Protein AF-A0A968D6J0-F1 (afdb_monomer_lite)

Sequence (93 aa):
MVSEQFLSQEFAKAHPANAARILDQLAVEEIAQFLKEIPPNLAAAVTKFMTPLTAANFLEMIDANQAAAIIAEVPMEVAADLLRRLDTTTFSA

pLDDT: mean 90.95, std 11.81, range [40.44, 98.12]

Foldseek 3Di:
DDDPLNVLLVCCVVPLLVNQVVLLPDDLVVLLVNLVPDDLLSSLSNLLNHDLVSSLSNLVVHDVVSSVSNLVNHDPVSSVSSVVVNVVVVPPD

Structure (mmCIF, N/CA/C/O backbone):
data_AF-A0A968D6J0-F1
#
_entry.id   AF-A0A968D6J0-F1
#
loop_
_atom_site.group_PDB
_atom_site.id
_atom_site.type_symbol
_atom_site.label_atom_id
_atom_site.label_alt_id
_atom_site.label_comp_id
_atom_site.label_asym_id
_atom_site.label_entity_id
_atom_site.label_seq_id
_atom_site.pdbx_PDB_ins_code
_atom_site.Cartn_x
_atom_site.Cartn_y
_atom_site.Cartn_z
_atom_site.occupancy
_atom_site.B_iso_or_equiv
_atom_site.auth_seq_id
_atom_site.auth_comp_id
_atom_site.auth_asym_id
_atom_site.auth_atom_id
_atom_site.pdbx_PDB_model_num
ATOM 1 N N . MET A 1 1 ? -1.055 8.710 -28.298 1.00 63.72 1 MET A N 1
ATOM 2 C CA . MET A 1 1 ? -0.636 9.537 -27.147 1.00 63.72 1 MET A CA 1
ATOM 3 C C . MET A 1 1 ? -0.584 8.624 -25.938 1.00 63.72 1 MET A C 1
ATOM 5 O O . MET A 1 1 ? -1.511 7.840 -25.782 1.00 63.72 1 MET A O 1
ATOM 9 N N . VAL A 1 2 ? 0.500 8.650 -25.165 1.00 77.12 2 VAL A N 1
ATOM 10 C CA . VAL A 1 2 ? 0.581 7.913 -23.894 1.00 77.12 2 VAL A CA 1
ATOM 11 C C . VAL A 1 2 ? -0.248 8.679 -22.863 1.00 77.12 2 VAL A C 1
ATOM 13 O O . VAL A 1 2 ? -0.149 9.904 -22.818 1.00 77.12 2 VAL A O 1
ATOM 16 N N . SER A 1 3 ? -1.101 7.993 -22.099 1.00 89.25 3 SER A N 1
ATOM 17 C CA . SER A 1 3 ? -1.896 8.635 -21.049 1.00 89.25 3 SER A CA 1
ATOM 18 C C . SER A 1 3 ? -1.036 8.903 -19.814 1.00 89.25 3 SER A C 1
ATOM 20 O O . SER A 1 3 ? -0.128 8.136 -19.496 1.00 89.25 3 SER A O 1
ATOM 22 N N . GLU A 1 4 ? -1.337 9.982 -19.094 1.00 87.06 4 GLU A N 1
ATOM 23 C CA . GLU A 1 4 ? -0.676 10.315 -17.826 1.00 87.06 4 GLU A CA 1
ATOM 24 C C . GLU A 1 4 ? -0.798 9.171 -16.810 1.00 87.06 4 GLU A C 1
ATOM 26 O O . GLU A 1 4 ? 0.179 8.792 -16.173 1.00 87.06 4 GLU A O 1
ATOM 31 N N . GLN A 1 5 ? -1.964 8.523 -16.764 1.00 87.81 5 GLN A N 1
ATOM 32 C CA . GLN A 1 5 ? -2.220 7.356 -15.924 1.00 87.81 5 GLN A CA 1
ATOM 33 C C . GLN A 1 5 ? -1.272 6.185 -16.228 1.00 87.81 5 GLN A C 1
ATOM 35 O O . GLN A 1 5 ? -0.739 5.567 -15.308 1.00 87.81 5 GLN A O 1
ATOM 40 N N . PHE A 1 6 ? -1.013 5.902 -17.510 1.00 90.88 6 PHE A N 1
ATOM 41 C CA . PHE A 1 6 ? -0.053 4.870 -17.901 1.00 90.88 6 PHE A CA 1
ATOM 42 C C . PHE A 1 6 ? 1.360 5.222 -17.425 1.00 90.88 6 PHE A C 1
ATOM 44 O O . PHE A 1 6 ? 2.061 4.365 -16.892 1.00 90.88 6 PHE A O 1
ATOM 51 N N . LEU A 1 7 ? 1.770 6.487 -17.566 1.00 92.38 7 LEU A N 1
ATOM 52 C CA . LEU A 1 7 ? 3.091 6.930 -17.121 1.00 92.38 7 LEU A CA 1
ATOM 53 C C . LEU A 1 7 ? 3.249 6.807 -15.599 1.00 92.38 7 LEU A C 1
ATOM 55 O O . LEU A 1 7 ? 4.281 6.325 -15.135 1.00 92.38 7 LEU A O 1
ATOM 59 N N . SER A 1 8 ? 2.223 7.175 -14.831 1.00 92.44 8 SER A N 1
ATOM 60 C CA . SER A 1 8 ? 2.215 7.032 -13.372 1.00 92.44 8 SER A CA 1
ATOM 61 C C . SER A 1 8 ? 2.294 5.567 -12.932 1.00 92.44 8 SER A C 1
ATOM 63 O O . SER A 1 8 ? 3.034 5.248 -12.002 1.00 92.44 8 SER A O 1
ATOM 65 N N . GLN A 1 9 ? 1.597 4.658 -13.622 1.00 94.50 9 GLN A N 1
ATOM 66 C CA . GLN A 1 9 ? 1.669 3.218 -13.346 1.00 94.50 9 GLN A CA 1
ATOM 67 C C . GLN A 1 9 ? 3.050 2.636 -13.660 1.00 94.50 9 GLN A C 1
ATOM 69 O O . GLN A 1 9 ? 3.623 1.927 -12.832 1.00 94.50 9 GLN A O 1
ATOM 74 N N . GLU A 1 10 ? 3.619 2.964 -14.821 1.00 95.94 10 GLU A N 1
ATOM 75 C CA . GLU A 1 10 ? 4.959 2.501 -15.191 1.00 95.94 10 GLU A CA 1
ATOM 76 C C . GLU A 1 10 ? 6.031 3.079 -14.258 1.00 95.94 10 GLU A C 1
ATOM 78 O O . GLU A 1 10 ? 6.955 2.366 -13.862 1.00 95.94 10 GLU A O 1
ATOM 83 N N . PHE A 1 11 ? 5.875 4.331 -13.818 1.00 96.06 11 PHE A N 1
ATOM 84 C CA . PHE A 1 11 ? 6.737 4.923 -12.800 1.00 96.06 11 PHE A CA 1
ATOM 85 C C . PHE A 1 11 ? 6.629 4.185 -11.459 1.00 96.06 11 PHE A C 1
ATOM 87 O O . PHE A 1 11 ? 7.655 3.816 -10.887 1.00 96.06 11 PHE A O 1
ATOM 94 N N . ALA A 1 12 ? 5.413 3.922 -10.971 1.00 95.94 12 ALA A N 1
ATOM 95 C CA . ALA A 1 12 ? 5.194 3.188 -9.725 1.00 95.94 12 ALA A CA 1
ATOM 96 C C . ALA A 1 12 ? 5.777 1.769 -9.779 1.00 95.94 12 ALA A C 1
ATOM 98 O O . ALA A 1 12 ? 6.342 1.282 -8.801 1.00 95.94 12 ALA A O 1
ATOM 99 N N . LYS A 1 13 ? 5.700 1.127 -10.945 1.00 96.19 13 LYS A N 1
ATOM 100 C CA . LYS A 1 13 ? 6.254 -0.206 -11.184 1.00 96.19 13 LYS A CA 1
ATOM 101 C C . LYS A 1 13 ? 7.781 -0.202 -11.208 1.00 96.19 13 LYS A C 1
ATOM 103 O O . LYS A 1 13 ? 8.40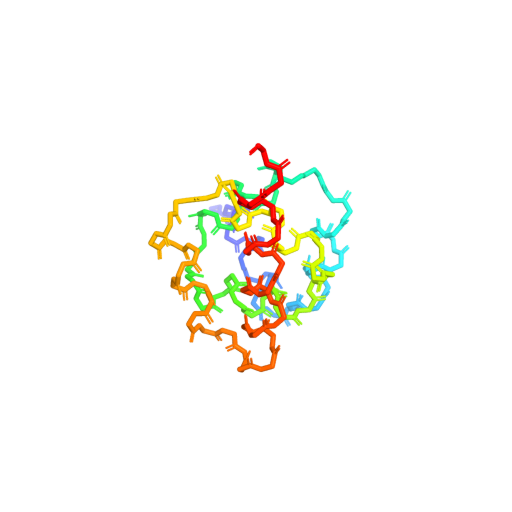0 -1.082 -10.615 1.00 96.19 13 LYS A O 1
ATOM 108 N N . ALA A 1 14 ? 8.391 0.773 -11.882 1.00 97.62 14 ALA A N 1
ATOM 109 C CA . ALA A 1 14 ? 9.845 0.887 -11.987 1.00 97.62 14 ALA A CA 1
ATOM 110 C C . ALA A 1 14 ? 10.496 1.394 -10.688 1.00 97.62 14 ALA A C 1
ATOM 112 O O . ALA A 1 14 ? 11.621 1.011 -10.360 1.00 97.62 14 ALA A O 1
ATOM 113 N N . HIS A 1 15 ? 9.797 2.254 -9.942 1.00 97.69 15 HIS A N 1
ATOM 114 C CA . HIS A 1 15 ? 10.332 2.969 -8.786 1.00 97.69 15 HIS A CA 1
ATOM 115 C C . HIS A 1 15 ? 9.357 2.988 -7.594 1.00 97.69 15 HIS A C 1
ATOM 117 O O . HIS A 1 15 ? 8.989 4.067 -7.118 1.00 97.69 15 HIS A O 1
ATOM 123 N N . PRO A 1 16 ? 8.979 1.821 -7.042 1.00 96.62 16 PRO A N 1
ATOM 124 C CA . PRO A 1 16 ? 7.933 1.730 -6.022 1.00 96.62 16 PRO A CA 1
ATOM 125 C C . PRO A 1 16 ? 8.243 2.524 -4.745 1.00 96.62 16 PRO A C 1
ATOM 127 O O . PRO A 1 16 ? 7.353 3.158 -4.190 1.00 96.62 16 PRO A O 1
ATOM 130 N N . ALA A 1 17 ? 9.506 2.573 -4.310 1.00 97.69 17 ALA A N 1
ATOM 131 C CA . ALA A 1 17 ? 9.905 3.365 -3.143 1.00 97.69 17 ALA A CA 1
ATOM 132 C C . ALA A 1 17 ? 9.818 4.885 -3.390 1.00 97.69 17 ALA A C 1
ATOM 134 O O . ALA A 1 17 ? 9.439 5.642 -2.499 1.00 97.69 17 ALA A O 1
ATOM 135 N N . ASN A 1 18 ? 10.130 5.346 -4.607 1.00 98.12 18 ASN A N 1
ATOM 136 C CA . ASN A 1 18 ? 9.988 6.761 -4.956 1.00 98.12 18 ASN A CA 1
ATOM 137 C C . ASN A 1 18 ? 8.514 7.146 -5.082 1.00 98.12 18 ASN A C 1
ATOM 139 O O . ASN A 1 18 ? 8.133 8.218 -4.620 1.00 98.12 18 ASN A O 1
ATOM 143 N N . ALA A 1 19 ? 7.698 6.268 -5.670 1.00 96.88 19 ALA A N 1
ATOM 144 C CA . ALA A 1 19 ? 6.254 6.443 -5.727 1.00 96.88 19 ALA A CA 1
ATOM 145 C C . ALA A 1 19 ? 5.654 6.519 -4.319 1.00 96.88 19 ALA A C 1
ATOM 147 O O . ALA A 1 19 ? 4.938 7.470 -4.034 1.00 96.88 19 ALA A O 1
ATOM 148 N N . ALA A 1 20 ? 6.032 5.613 -3.413 1.00 97.12 20 ALA A N 1
ATOM 149 C CA . ALA A 1 20 ? 5.591 5.647 -2.020 1.00 97.12 20 ALA A CA 1
ATOM 150 C C . ALA A 1 20 ? 5.944 6.972 -1.333 1.00 97.12 20 ALA A C 1
ATOM 152 O O . ALA A 1 20 ? 5.080 7.596 -0.731 1.00 97.12 20 ALA A O 1
ATOM 153 N N . ARG A 1 21 ? 7.181 7.458 -1.509 1.00 97.12 21 ARG A N 1
ATOM 154 C CA . ARG A 1 21 ? 7.620 8.742 -0.943 1.00 97.12 21 ARG A CA 1
ATOM 155 C C . ARG A 1 21 ? 6.819 9.933 -1.473 1.00 97.12 21 ARG A C 1
ATOM 157 O O . ARG A 1 21 ? 6.635 10.898 -0.742 1.00 97.12 21 ARG A O 1
ATOM 164 N N . ILE A 1 22 ? 6.409 9.901 -2.741 1.00 96.00 22 ILE A N 1
ATOM 165 C CA . ILE A 1 22 ? 5.546 10.937 -3.323 1.00 96.00 22 ILE A CA 1
ATOM 166 C C . ILE A 1 22 ? 4.142 10.820 -2.730 1.00 96.00 22 ILE A C 1
ATOM 168 O O . ILE A 1 22 ? 3.615 11.817 -2.254 1.00 96.00 22 ILE A O 1
ATOM 172 N N . LEU A 1 23 ? 3.572 9.612 -2.705 1.00 95.44 23 LEU A N 1
ATOM 173 C CA . LEU A 1 23 ? 2.234 9.362 -2.168 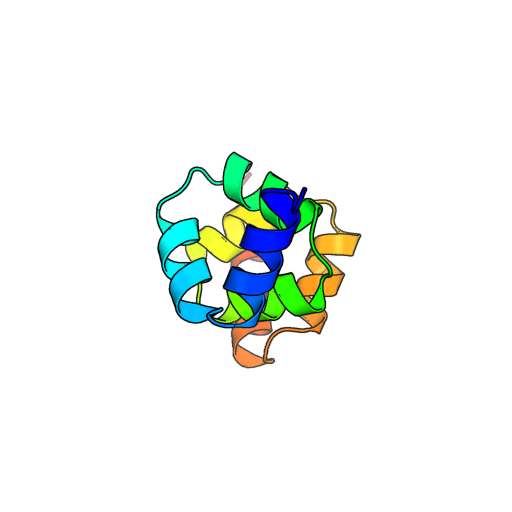1.00 95.44 23 LEU A CA 1
ATOM 174 C C . LEU A 1 23 ? 2.123 9.731 -0.683 1.00 95.44 23 LEU A C 1
ATOM 176 O O . LEU A 1 23 ? 1.132 10.330 -0.301 1.00 95.44 23 LEU A O 1
ATOM 180 N N . ASP A 1 24 ? 3.147 9.476 0.136 1.00 96.12 24 ASP A N 1
ATOM 181 C CA . ASP A 1 24 ? 3.189 9.880 1.553 1.00 96.12 24 ASP A CA 1
ATOM 182 C C . ASP A 1 24 ? 3.094 11.405 1.773 1.00 96.12 24 ASP A C 1
ATOM 184 O O . ASP A 1 24 ? 2.901 11.851 2.902 1.00 96.12 24 ASP A O 1
ATOM 188 N N . GLN A 1 25 ? 3.258 12.213 0.721 1.00 95.50 25 GLN A N 1
ATOM 189 C CA . GLN A 1 25 ? 3.134 13.673 0.771 1.00 95.50 25 GLN A CA 1
ATOM 190 C C . GLN A 1 25 ? 1.778 14.182 0.265 1.00 95.50 25 GLN A C 1
ATOM 192 O O . GLN A 1 25 ? 1.529 15.385 0.343 1.00 95.50 25 GLN A O 1
ATOM 197 N N . LEU A 1 26 ? 0.932 13.300 -0.271 1.00 94.88 26 LEU A N 1
ATOM 198 C CA . LEU A 1 26 ? -0.375 13.648 -0.828 1.00 94.88 26 LEU A CA 1
ATOM 199 C C . LEU A 1 26 ? -1.489 13.507 0.212 1.00 94.88 26 LEU A C 1
ATOM 201 O O . LEU A 1 26 ? -1.314 12.886 1.264 1.00 94.88 26 LEU A O 1
ATOM 205 N N . ALA A 1 27 ? -2.654 14.074 -0.099 1.00 95.44 27 ALA A N 1
ATOM 206 C CA . ALA A 1 27 ? -3.849 13.836 0.696 1.00 95.44 27 ALA A CA 1
ATOM 207 C C . ALA A 1 27 ? -4.298 12.371 0.559 1.00 95.44 27 ALA A C 1
ATOM 209 O O . ALA A 1 27 ? -4.150 11.753 -0.499 1.00 95.44 27 ALA A O 1
ATOM 210 N N . VAL A 1 28 ? -4.868 11.803 1.624 1.00 93.38 28 VAL A N 1
ATOM 211 C CA . VAL A 1 28 ? -5.241 10.378 1.659 1.00 93.38 28 VAL A CA 1
ATOM 212 C C . VAL A 1 28 ? -6.281 10.049 0.579 1.00 93.38 28 VAL A C 1
ATOM 214 O O . VAL A 1 28 ? -6.243 8.971 -0.013 1.00 93.38 28 VAL A O 1
ATOM 217 N N . GLU A 1 29 ? -7.147 11.003 0.242 1.00 94.50 29 GLU A N 1
ATOM 218 C CA . GLU A 1 29 ? -8.129 10.916 -0.840 1.00 94.50 29 GLU A CA 1
ATOM 219 C C . GLU A 1 29 ? -7.467 10.702 -2.209 1.00 94.50 29 GLU A C 1
ATOM 221 O O . GLU A 1 29 ? -7.916 9.863 -2.993 1.00 94.50 29 GLU A O 1
ATOM 226 N N . GLU A 1 30 ? -6.385 11.433 -2.488 1.00 94.38 30 GLU A N 1
ATOM 227 C CA . GLU A 1 30 ? -5.641 11.353 -3.751 1.00 94.38 30 GLU A CA 1
ATOM 228 C C . GLU A 1 30 ? -4.914 10.010 -3.865 1.00 94.38 30 GLU A C 1
ATOM 230 O O . GLU A 1 30 ? -4.915 9.374 -4.922 1.00 94.38 30 GLU A O 1
ATOM 235 N N . ILE A 1 31 ? -4.351 9.536 -2.749 1.00 94.81 31 ILE A N 1
ATOM 236 C CA . ILE A 1 31 ? -3.720 8.217 -2.651 1.00 94.81 31 ILE A CA 1
ATOM 237 C C . ILE A 1 31 ? -4.755 7.123 -2.914 1.00 94.81 31 ILE A C 1
ATOM 239 O O . ILE A 1 31 ? -4.527 6.237 -3.737 1.00 94.81 31 ILE A O 1
ATOM 243 N N . ALA A 1 32 ? -5.904 7.191 -2.239 1.00 93.19 32 ALA A N 1
ATOM 244 C CA . ALA A 1 32 ? -6.981 6.224 -2.387 1.00 93.19 32 ALA A CA 1
ATOM 245 C C . ALA A 1 32 ? -7.508 6.188 -3.828 1.00 93.19 32 ALA A C 1
ATOM 247 O O . ALA A 1 32 ? -7.766 5.105 -4.349 1.00 93.19 32 ALA A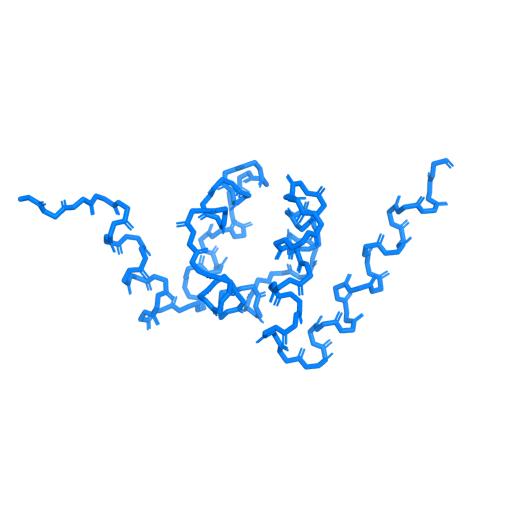 O 1
ATOM 248 N N . GLN A 1 33 ? -7.638 7.342 -4.492 1.00 92.50 33 GLN A N 1
ATOM 249 C CA . GLN A 1 33 ? -8.037 7.403 -5.897 1.00 92.50 33 GLN A CA 1
ATOM 250 C C . GLN A 1 33 ? -6.996 6.749 -6.812 1.00 92.50 33 GLN A C 1
ATOM 252 O O . GLN A 1 33 ? -7.352 5.897 -7.623 1.00 92.50 33 GLN A O 1
ATOM 257 N N . PHE A 1 34 ? -5.714 7.088 -6.656 1.00 91.81 34 PHE A N 1
ATOM 258 C CA . PHE A 1 34 ? -4.652 6.493 -7.465 1.00 91.81 34 PHE A CA 1
ATOM 259 C C . PHE A 1 34 ? -4.572 4.973 -7.275 1.00 91.81 34 PHE A C 1
ATOM 261 O O . PHE A 1 34 ? -4.540 4.223 -8.248 1.00 91.81 34 PHE A O 1
ATOM 268 N N . LEU A 1 35 ? -4.584 4.501 -6.026 1.00 88.75 35 LEU A N 1
ATOM 269 C CA . LEU A 1 35 ? -4.465 3.075 -5.720 1.00 88.75 35 LEU A CA 1
ATOM 270 C C . LEU A 1 35 ? -5.720 2.277 -6.112 1.00 88.75 35 LEU A C 1
ATOM 272 O O . LEU A 1 35 ? -5.600 1.091 -6.414 1.00 88.75 35 LEU A O 1
ATOM 276 N N . LYS A 1 36 ? -6.897 2.921 -6.190 1.00 89.25 36 LYS A N 1
ATOM 277 C CA . LYS A 1 36 ? -8.126 2.320 -6.738 1.00 89.25 36 LYS A CA 1
ATOM 278 C C . LYS A 1 36 ? -7.994 1.945 -8.213 1.00 89.25 36 LYS A C 1
ATOM 280 O O . LYS A 1 36 ? -8.599 0.970 -8.651 1.00 89.25 36 LYS A O 1
ATOM 285 N N . GLU A 1 37 ? -7.216 2.712 -8.967 1.00 90.81 37 GLU A N 1
ATOM 286 C CA . GLU A 1 37 ? -7.106 2.606 -10.424 1.00 90.81 37 GLU A CA 1
ATOM 287 C C . GLU A 1 37 ? -5.992 1.665 -10.904 1.00 90.81 37 GLU A C 1
ATOM 289 O O . GLU A 1 37 ? -5.836 1.458 -12.112 1.00 90.81 37 GLU A O 1
ATOM 294 N N . ILE A 1 38 ? -5.210 1.092 -9.985 1.00 92.75 38 ILE A N 1
ATOM 295 C CA . ILE A 1 38 ? -4.087 0.215 -10.321 1.00 92.75 38 ILE A CA 1
ATOM 296 C C . ILE A 1 38 ? -4.294 -1.211 -9.791 1.00 92.75 38 ILE A C 1
ATOM 298 O O . ILE A 1 38 ? -5.019 -1.424 -8.818 1.00 92.75 38 ILE A O 1
ATOM 302 N N . PRO A 1 39 ? -3.645 -2.218 -10.404 1.00 94.94 39 PRO A N 1
ATOM 303 C CA . PRO A 1 39 ? -3.725 -3.596 -9.932 1.00 94.94 39 PRO A CA 1
ATOM 304 C C . PRO A 1 39 ? -3.253 -3.764 -8.470 1.00 94.94 39 PRO A C 1
ATOM 306 O O . PRO A 1 39 ? -2.262 -3.134 -8.085 1.00 94.94 39 PRO A O 1
ATOM 309 N N . PRO A 1 40 ? -3.875 -4.657 -7.670 1.00 94.88 40 PRO A N 1
ATOM 310 C CA . PRO A 1 40 ? -3.533 -4.842 -6.254 1.00 94.88 40 PRO A CA 1
ATOM 311 C C . PRO A 1 40 ? -2.063 -5.177 -5.987 1.00 94.88 40 PRO A C 1
ATOM 313 O O . PRO A 1 40 ? -1.488 -4.686 -5.022 1.00 94.88 40 PRO A O 1
ATOM 316 N N . ASN A 1 41 ? -1.420 -5.948 -6.866 1.00 96.44 41 ASN A N 1
ATOM 317 C CA . ASN A 1 41 ? 0.002 -6.276 -6.747 1.00 96.44 41 ASN A CA 1
ATOM 318 C C . ASN A 1 41 ? 0.913 -5.046 -6.924 1.00 96.44 41 ASN A C 1
ATOM 320 O O . ASN A 1 41 ? 1.939 -4.931 -6.253 1.00 96.44 41 ASN A O 1
ATOM 324 N N . LEU A 1 42 ? 0.547 -4.109 -7.808 1.00 96.88 42 LEU A N 1
ATOM 325 C CA . LEU A 1 42 ? 1.272 -2.849 -7.970 1.00 96.88 42 LEU A CA 1
ATOM 326 C C . LEU A 1 42 ? 1.032 -1.933 -6.769 1.00 96.88 42 LEU A C 1
ATOM 328 O O . LEU A 1 42 ? 1.988 -1.363 -6.246 1.00 96.88 42 LEU A O 1
ATOM 332 N N . ALA A 1 43 ? -0.214 -1.838 -6.300 1.00 96.75 43 ALA A N 1
ATOM 333 C CA . ALA A 1 43 ? -0.538 -1.105 -5.083 1.00 96.75 43 ALA A CA 1
ATOM 334 C C . ALA A 1 43 ? 0.271 -1.636 -3.891 1.00 96.75 43 ALA A C 1
ATOM 336 O O . ALA A 1 43 ? 1.002 -0.869 -3.276 1.00 96.75 43 ALA A O 1
ATOM 337 N N . ALA A 1 44 ? 0.279 -2.949 -3.655 1.00 97.12 44 ALA A N 1
ATOM 338 C CA . ALA A 1 44 ? 1.074 -3.588 -2.607 1.00 97.12 44 ALA A CA 1
ATOM 339 C C . ALA A 1 44 ? 2.583 -3.319 -2.737 1.00 97.12 44 ALA A C 1
ATOM 341 O O . ALA A 1 44 ? 3.267 -3.050 -1.742 1.00 97.12 44 ALA A O 1
ATOM 342 N N . ALA A 1 45 ? 3.115 -3.335 -3.965 1.00 97.25 45 ALA A N 1
ATOM 343 C CA . ALA A 1 45 ? 4.520 -3.029 -4.219 1.00 97.25 45 ALA A CA 1
ATOM 344 C C . ALA A 1 45 ? 4.907 -1.608 -3.785 1.00 97.25 45 ALA A C 1
ATOM 346 O O . ALA A 1 45 ? 6.052 -1.408 -3.379 1.00 97.25 45 ALA A O 1
ATOM 347 N N . VAL A 1 46 ? 3.973 -0.656 -3.847 1.00 97.19 46 VAL A N 1
ATOM 348 C CA . VAL A 1 46 ? 4.149 0.718 -3.362 1.00 97.19 46 VAL A CA 1
ATOM 349 C C . VAL A 1 46 ? 3.858 0.807 -1.861 1.00 97.19 46 VAL A C 1
ATOM 351 O O . VAL A 1 46 ? 4.686 1.324 -1.115 1.00 97.19 46 VAL A O 1
ATOM 354 N N . THR A 1 47 ? 2.746 0.229 -1.393 1.00 96.50 47 THR A N 1
ATOM 355 C CA . THR A 1 47 ? 2.299 0.245 0.010 1.00 96.50 47 THR A CA 1
ATOM 356 C C . THR A 1 47 ? 3.372 -0.249 0.973 1.00 96.50 47 THR A C 1
ATOM 358 O O . THR A 1 47 ? 3.553 0.344 2.031 1.00 96.50 47 THR A O 1
ATOM 361 N N . LYS A 1 48 ? 4.154 -1.273 0.603 1.00 96.31 48 LYS A N 1
ATOM 362 C CA . LYS A 1 48 ? 5.236 -1.788 1.463 1.00 96.31 48 LYS A CA 1
ATOM 363 C C . LYS A 1 48 ? 6.355 -0.779 1.765 1.00 96.31 48 LYS A C 1
ATOM 365 O O . LYS A 1 48 ? 7.156 -1.031 2.660 1.00 96.31 48 LYS A O 1
ATOM 370 N N . PHE A 1 49 ? 6.457 0.307 0.996 1.00 97.19 49 PHE A N 1
ATOM 371 C CA . PHE A 1 49 ? 7.435 1.379 1.204 1.00 97.19 49 PHE A CA 1
ATOM 372 C C . PHE A 1 49 ? 6.821 2.655 1.786 1.00 97.19 49 PHE A C 1
ATOM 374 O O . PHE A 1 49 ? 7.563 3.592 2.073 1.00 97.19 49 PHE A O 1
ATOM 381 N N . MET A 1 50 ? 5.497 2.711 1.932 1.00 96.19 50 MET A N 1
ATOM 382 C CA . MET A 1 50 ? 4.816 3.860 2.518 1.00 96.19 50 MET A CA 1
ATOM 383 C C . MET A 1 50 ? 4.981 3.872 4.033 1.00 96.19 50 MET A C 1
ATOM 385 O O . MET A 1 50 ? 5.249 2.843 4.665 1.00 96.19 50 MET A O 1
ATOM 389 N N . THR A 1 51 ? 4.759 5.032 4.644 1.00 95.00 51 THR A N 1
ATOM 390 C CA . THR A 1 51 ? 4.614 5.069 6.096 1.00 95.00 51 THR A CA 1
ATOM 391 C C . THR A 1 51 ? 3.391 4.239 6.520 1.00 95.00 51 THR A C 1
ATOM 393 O O . THR A 1 51 ? 2.322 4.344 5.909 1.00 95.00 51 THR A O 1
ATOM 396 N N . PRO A 1 52 ? 3.490 3.430 7.591 1.00 92.38 52 PRO A N 1
ATOM 397 C CA . PRO A 1 52 ? 2.377 2.576 8.001 1.00 92.38 52 PRO A CA 1
ATOM 398 C C . PRO A 1 52 ? 1.096 3.333 8.370 1.00 92.38 52 PRO A C 1
ATOM 400 O O . PRO A 1 52 ? 0.006 2.780 8.275 1.00 92.38 52 PRO A O 1
ATOM 403 N N . LEU A 1 53 ? 1.220 4.594 8.804 1.00 91.62 53 LEU A N 1
ATOM 404 C CA . LEU A 1 53 ? 0.074 5.450 9.105 1.00 91.62 53 LEU A CA 1
ATOM 405 C C . LEU A 1 53 ? -0.677 5.841 7.827 1.00 91.62 53 LEU A C 1
ATOM 407 O O . LEU A 1 53 ? -1.877 5.608 7.746 1.00 91.62 53 LEU A O 1
ATOM 411 N N . THR A 1 54 ? 0.017 6.380 6.820 1.00 94.38 54 THR A N 1
ATOM 412 C CA . THR A 1 54 ? -0.607 6.725 5.534 1.00 94.38 54 THR A CA 1
ATOM 413 C C . THR A 1 54 ? -1.209 5.491 4.873 1.00 94.38 54 THR A C 1
ATOM 415 O O . THR A 1 54 ? -2.323 5.549 4.354 1.00 94.38 54 THR A O 1
ATOM 418 N N . ALA A 1 55 ? -0.494 4.363 4.931 1.00 95.06 55 ALA A N 1
ATOM 419 C CA . ALA A 1 55 ? -0.958 3.106 4.373 1.00 95.06 55 ALA A CA 1
ATOM 420 C C . ALA A 1 55 ? -2.267 2.623 5.016 1.00 95.06 55 ALA A C 1
ATOM 422 O O . ALA A 1 55 ? -3.213 2.299 4.305 1.00 95.06 55 ALA A O 1
ATOM 423 N N . ALA A 1 56 ? -2.351 2.627 6.349 1.00 94.19 56 ALA A N 1
ATOM 424 C CA . ALA A 1 56 ? -3.584 2.282 7.054 1.00 94.19 56 ALA A CA 1
ATOM 425 C C . ALA A 1 56 ? -4.727 3.252 6.708 1.00 94.19 56 ALA A C 1
ATOM 427 O O . ALA A 1 56 ? -5.808 2.805 6.337 1.00 94.19 56 ALA A O 1
ATOM 428 N N . ASN A 1 57 ? -4.464 4.563 6.724 1.00 93.00 57 ASN A N 1
ATOM 429 C CA . ASN A 1 57 ? -5.483 5.576 6.448 1.00 93.00 57 ASN A CA 1
ATOM 430 C C . ASN A 1 57 ? -6.116 5.411 5.057 1.00 93.00 57 ASN A C 1
ATOM 432 O O . ASN A 1 57 ? -7.333 5.502 4.933 1.00 93.00 57 ASN A O 1
ATOM 436 N N . PHE A 1 58 ? -5.334 5.154 3.998 1.00 93.06 58 PHE A N 1
ATOM 437 C CA . PHE A 1 58 ? -5.942 4.969 2.674 1.00 93.06 58 PHE A CA 1
ATOM 438 C C . PHE A 1 58 ? -6.679 3.626 2.569 1.00 93.06 58 PHE A C 1
ATOM 440 O O . PHE A 1 58 ? -7.700 3.559 1.886 1.00 93.06 58 PHE A O 1
ATOM 447 N N . LEU A 1 59 ? -6.192 2.565 3.229 1.00 94.50 59 LEU A N 1
ATOM 448 C CA . LEU A 1 59 ? -6.849 1.252 3.227 1.00 94.50 59 LEU A CA 1
ATOM 449 C C . LEU A 1 59 ? -8.252 1.317 3.851 1.00 94.50 59 LEU A C 1
ATOM 451 O O . LEU A 1 59 ? -9.132 0.580 3.418 1.00 94.50 59 LEU A O 1
ATOM 455 N N . GLU A 1 60 ? -8.487 2.235 4.792 1.00 93.06 60 GLU A N 1
ATOM 456 C CA . GLU A 1 60 ? -9.821 2.519 5.349 1.00 93.06 60 GLU A CA 1
ATOM 457 C C . GLU A 1 60 ? -10.754 3.248 4.368 1.00 93.06 60 GLU A C 1
ATOM 459 O O . GLU A 1 60 ? -11.975 3.170 4.497 1.00 93.06 60 GLU A O 1
ATOM 464 N N . MET A 1 61 ? -10.206 3.954 3.373 1.00 91.56 61 MET A N 1
ATOM 465 C CA . MET A 1 61 ? -10.969 4.758 2.405 1.00 91.56 61 MET A CA 1
ATOM 466 C C . MET A 1 61 ? -11.325 4.015 1.109 1.00 91.56 61 MET A C 1
ATOM 468 O O . MET A 1 61 ? -12.075 4.527 0.259 1.00 91.56 61 MET A O 1
ATOM 472 N N . ILE A 1 62 ? -10.753 2.833 0.898 1.00 92.75 62 ILE A N 1
ATOM 473 C CA . ILE A 1 62 ? -11.049 1.986 -0.259 1.00 92.75 62 ILE A CA 1
ATOM 474 C C . ILE A 1 62 ? -12.011 0.862 0.128 1.00 92.75 62 ILE A C 1
ATOM 476 O O . ILE A 1 62 ? -12.349 0.688 1.296 1.00 92.75 62 ILE A O 1
ATOM 480 N N . ASP A 1 63 ? -12.526 0.126 -0.858 1.00 92.56 63 ASP A N 1
ATOM 481 C CA . ASP A 1 63 ? -13.421 -0.981 -0.541 1.00 92.56 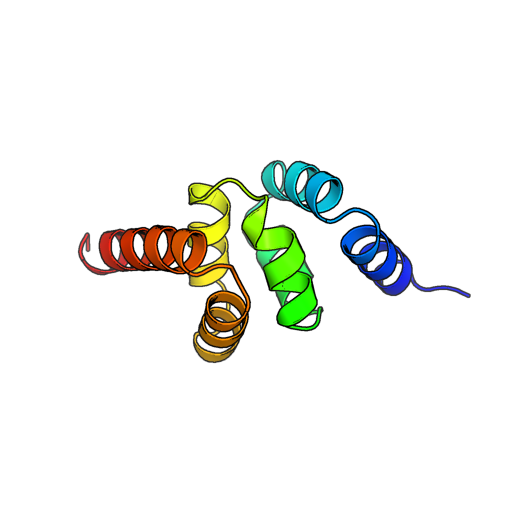63 ASP A CA 1
ATOM 482 C C . ASP A 1 63 ? -12.668 -2.121 0.165 1.00 92.56 63 ASP A C 1
ATOM 484 O O . ASP A 1 63 ? -11.489 -2.375 -0.092 1.00 92.56 63 ASP A O 1
ATOM 488 N N . ALA A 1 64 ? -13.368 -2.833 1.049 1.00 91.25 64 ALA A N 1
ATOM 489 C CA . ALA A 1 64 ? -12.761 -3.872 1.875 1.00 91.25 64 ALA A CA 1
ATOM 490 C C . ALA A 1 64 ? -12.144 -5.022 1.055 1.00 91.25 64 ALA A C 1
ATOM 492 O O . ALA A 1 64 ? -11.153 -5.609 1.487 1.00 91.25 64 ALA A O 1
ATOM 493 N N . ASN A 1 65 ? -12.688 -5.340 -0.128 1.00 94.31 65 ASN A N 1
ATOM 494 C CA . ASN A 1 65 ? -12.141 -6.406 -0.970 1.00 94.31 65 ASN A CA 1
ATOM 495 C C . ASN A 1 65 ? -10.819 -5.970 -1.608 1.00 94.31 65 ASN A C 1
ATOM 497 O O . ASN A 1 65 ? -9.874 -6.756 -1.660 1.00 94.31 65 ASN A O 1
ATOM 501 N N . GLN A 1 66 ? -10.726 -4.719 -2.060 1.00 93.62 66 GLN A N 1
ATOM 502 C CA . GLN A 1 66 ? -9.497 -4.151 -2.595 1.00 93.62 66 GLN A CA 1
ATOM 503 C C . GLN A 1 66 ? -8.437 -3.981 -1.506 1.00 93.62 66 GLN A C 1
ATOM 505 O O . GLN A 1 66 ? -7.285 -4.351 -1.730 1.00 93.62 66 GLN A O 1
ATOM 510 N N . ALA A 1 67 ? -8.815 -3.503 -0.317 1.00 95.38 67 ALA A N 1
ATOM 511 C CA . ALA A 1 67 ? -7.912 -3.445 0.829 1.00 95.38 67 ALA A CA 1
ATOM 512 C C . ALA A 1 67 ? -7.365 -4.836 1.176 1.00 95.38 67 ALA A C 1
ATOM 514 O O . ALA A 1 67 ? -6.151 -5.012 1.274 1.00 95.38 67 ALA A O 1
ATOM 515 N N . ALA A 1 68 ? -8.235 -5.846 1.267 1.00 95.56 68 ALA A N 1
ATOM 516 C CA . ALA A 1 68 ? -7.824 -7.226 1.509 1.00 95.56 68 ALA A CA 1
ATOM 517 C C . ALA A 1 68 ? -6.892 -7.762 0.408 1.00 95.56 68 ALA A C 1
ATOM 519 O O . ALA A 1 68 ? -5.900 -8.417 0.722 1.00 95.56 68 ALA A O 1
ATOM 520 N N . ALA A 1 69 ? -7.161 -7.451 -0.865 1.00 97.00 69 ALA A N 1
ATOM 521 C CA . ALA A 1 69 ? -6.306 -7.852 -1.981 1.00 97.00 69 ALA A CA 1
ATOM 522 C C . ALA A 1 69 ? -4.909 -7.215 -1.907 1.00 97.00 69 ALA A C 1
ATOM 524 O O . ALA A 1 69 ? -3.921 -7.884 -2.185 1.00 97.00 69 ALA A O 1
ATOM 525 N N . ILE A 1 70 ? -4.803 -5.948 -1.495 1.00 96.69 70 ILE A N 1
ATOM 526 C CA . ILE A 1 70 ? -3.507 -5.281 -1.292 1.00 96.69 70 ILE A CA 1
ATOM 527 C C . ILE A 1 70 ? -2.769 -5.897 -0.098 1.00 96.69 70 ILE A C 1
ATOM 529 O O . ILE A 1 70 ? -1.584 -6.208 -0.199 1.00 96.69 70 ILE A O 1
ATOM 533 N N . ILE A 1 71 ? -3.468 -6.111 1.020 1.00 96.56 71 ILE A N 1
ATOM 534 C CA . ILE A 1 71 ? -2.900 -6.705 2.241 1.00 96.56 71 ILE A CA 1
ATOM 535 C C . ILE A 1 71 ? -2.387 -8.130 1.979 1.00 96.56 71 ILE A C 1
ATOM 537 O O . ILE A 1 71 ? -1.361 -8.520 2.529 1.00 96.56 71 ILE A O 1
ATOM 541 N N . ALA A 1 72 ? -3.059 -8.895 1.118 1.00 97.06 72 ALA A N 1
ATOM 542 C CA . ALA A 1 72 ? -2.636 -10.242 0.741 1.00 97.06 72 ALA A CA 1
ATOM 543 C C . ALA A 1 72 ? -1.334 -10.275 -0.086 1.00 97.06 72 ALA A C 1
ATOM 545 O O . ALA A 1 72 ? -0.656 -11.299 -0.109 1.00 97.06 72 ALA A O 1
ATOM 546 N N . GLU A 1 73 ? -0.985 -9.173 -0.754 1.00 97.50 73 GLU A N 1
ATOM 547 C CA . GLU A 1 73 ? 0.155 -9.079 -1.676 1.00 97.50 73 GLU A CA 1
ATOM 548 C C . GLU A 1 73 ? 1.393 -8.404 -1.048 1.00 97.50 73 GLU A C 1
ATOM 550 O O . GLU A 1 73 ? 2.492 -8.456 -1.610 1.00 97.50 73 GLU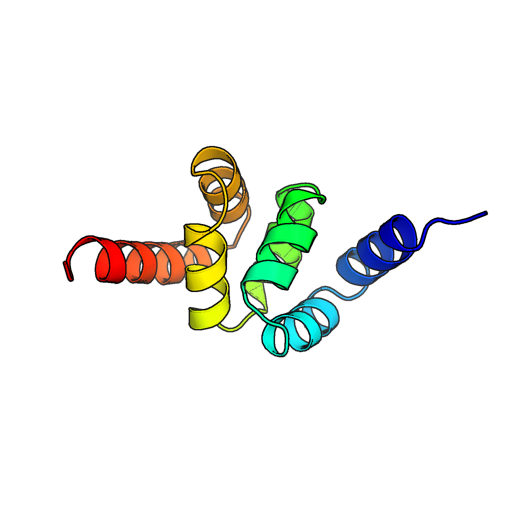 A O 1
ATOM 555 N N . VAL A 1 74 ? 1.257 -7.756 0.117 1.00 97.06 74 VAL A N 1
ATOM 556 C CA . VAL A 1 74 ? 2.406 -7.196 0.854 1.00 97.06 74 VAL A CA 1
ATOM 557 C C . VAL A 1 74 ? 3.125 -8.275 1.683 1.00 97.06 74 VAL A C 1
ATOM 559 O O . VAL A 1 74 ? 2.538 -9.305 2.014 1.00 97.06 74 VAL A O 1
ATOM 562 N N . PRO A 1 75 ? 4.401 -8.061 2.070 1.00 97.00 75 PRO A N 1
ATOM 563 C CA . PRO A 1 75 ? 5.092 -8.961 2.994 1.00 97.00 75 PRO A CA 1
ATOM 564 C C . PRO A 1 75 ? 4.335 -9.134 4.317 1.00 97.00 75 PRO A C 1
ATOM 566 O O . PRO A 1 75 ? 3.711 -8.191 4.806 1.00 97.00 75 PRO A O 1
ATOM 569 N N . MET A 1 76 ? 4.441 -10.318 4.925 1.00 96.06 76 MET A N 1
ATOM 570 C CA . MET A 1 76 ? 3.693 -10.689 6.134 1.00 96.06 76 MET A CA 1
ATOM 571 C C . MET A 1 76 ? 3.899 -9.703 7.293 1.00 96.06 76 MET A C 1
ATOM 573 O O . MET A 1 76 ? 2.956 -9.390 8.017 1.00 96.06 76 MET A O 1
ATOM 577 N N . GLU A 1 77 ? 5.114 -9.183 7.460 1.00 95.88 77 GLU A N 1
ATOM 578 C CA . GLU A 1 77 ? 5.448 -8.220 8.511 1.00 95.88 77 GLU A CA 1
ATOM 579 C C . GLU A 1 77 ? 4.722 -6.885 8.302 1.00 95.88 77 GLU A C 1
ATOM 581 O O . GLU A 1 77 ? 4.244 -6.276 9.258 1.00 95.88 77 GLU A O 1
ATOM 586 N N . VAL A 1 78 ? 4.599 -6.456 7.042 1.00 96.00 78 VAL A N 1
ATOM 587 C CA . VAL A 1 78 ? 3.856 -5.249 6.662 1.00 96.00 78 VAL A CA 1
ATOM 588 C C . VAL A 1 78 ? 2.360 -5.482 6.848 1.00 96.00 78 VAL A C 1
ATOM 590 O O . VAL A 1 78 ? 1.695 -4.652 7.461 1.00 96.00 78 VAL A O 1
ATOM 593 N N . ALA A 1 79 ? 1.836 -6.623 6.388 1.00 96.19 79 ALA A N 1
ATOM 594 C CA . ALA A 1 79 ? 0.432 -6.992 6.566 1.00 96.19 79 ALA A CA 1
ATOM 595 C C . ALA A 1 79 ? 0.025 -6.962 8.046 1.00 96.19 79 ALA A C 1
ATOM 597 O O . ALA A 1 79 ? -0.991 -6.365 8.397 1.00 96.19 79 ALA A O 1
ATOM 598 N N . ALA A 1 80 ? 0.843 -7.552 8.923 1.00 95.00 80 ALA A N 1
ATOM 599 C CA . ALA A 1 80 ? 0.590 -7.566 10.358 1.00 95.00 80 ALA A CA 1
ATOM 600 C C . ALA A 1 80 ? 0.579 -6.153 10.969 1.00 95.00 80 ALA A C 1
ATOM 602 O O . ALA A 1 80 ? -0.289 -5.859 11.792 1.00 95.00 80 ALA A O 1
ATOM 603 N N . ASP A 1 81 ? 1.504 -5.267 10.568 1.00 94.12 81 ASP A N 1
ATOM 604 C CA . ASP A 1 81 ? 1.513 -3.887 11.074 1.00 94.12 81 ASP A CA 1
ATOM 605 C C . ASP A 1 81 ? 0.299 -3.084 10.595 1.00 94.12 81 ASP A C 1
ATOM 607 O O . ASP A 1 81 ? -0.274 -2.321 11.373 1.00 94.12 81 ASP A O 1
ATOM 611 N N . LEU A 1 82 ? -0.117 -3.281 9.340 1.00 94.25 82 LEU A N 1
ATOM 612 C CA . LEU A 1 82 ? -1.297 -2.629 8.771 1.00 94.25 82 LEU A CA 1
ATOM 613 C C . LEU A 1 82 ? -2.580 -3.098 9.457 1.00 94.25 82 LEU A C 1
ATOM 615 O O . LEU A 1 82 ? -3.338 -2.264 9.943 1.00 94.25 82 LEU A O 1
ATOM 619 N N . LEU A 1 83 ? -2.796 -4.412 9.570 1.00 92.75 83 LEU A N 1
ATOM 620 C CA . LEU A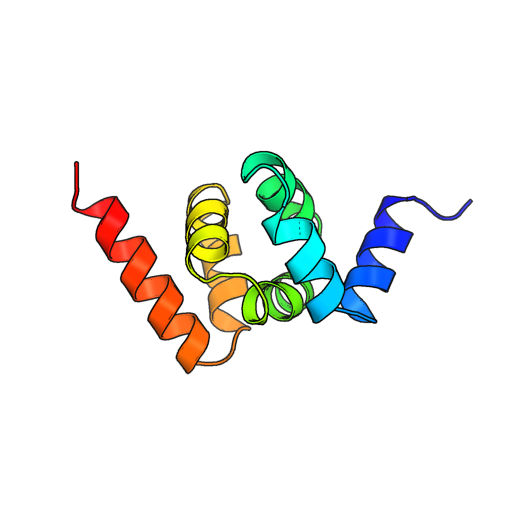 1 83 ? -3.985 -4.979 10.218 1.00 92.75 83 LEU A CA 1
ATOM 621 C C . LEU A 1 83 ? -4.126 -4.494 11.664 1.00 92.75 83 LEU A C 1
ATOM 623 O O . LEU A 1 83 ? -5.187 -4.021 12.059 1.00 92.75 83 LEU A O 1
ATOM 627 N N . ARG A 1 84 ? -3.023 -4.488 12.421 1.00 92.38 84 ARG A N 1
ATOM 628 C CA . ARG A 1 84 ? -3.006 -3.975 13.795 1.00 92.38 84 ARG A CA 1
ATOM 629 C C . ARG A 1 84 ? -3.457 -2.513 13.891 1.00 92.38 84 ARG A C 1
ATOM 631 O O . ARG A 1 84 ? -4.006 -2.122 14.914 1.00 92.38 84 ARG A O 1
ATOM 638 N N . ARG A 1 85 ? -3.194 -1.691 12.871 1.00 91.06 85 ARG A N 1
ATOM 639 C CA . ARG A 1 85 ? -3.596 -0.273 12.839 1.00 91.06 85 ARG A CA 1
ATOM 640 C C . ARG A 1 85 ? -5.060 -0.105 12.435 1.00 91.06 85 ARG A C 1
ATOM 642 O O . ARG A 1 85 ? -5.750 0.681 13.078 1.00 91.06 85 ARG A O 1
ATOM 649 N N . LEU A 1 86 ? -5.529 -0.884 11.461 1.00 87.62 86 LEU A N 1
ATOM 650 C CA . LEU A 1 86 ? -6.937 -0.911 11.037 1.00 87.62 86 LEU A CA 1
ATOM 651 C C . LEU A 1 86 ? -7.874 -1.370 12.171 1.00 87.62 86 LEU A C 1
ATOM 653 O O . LEU A 1 86 ? -8.986 -0.865 12.329 1.00 87.62 86 LEU A O 1
ATOM 657 N N . ASP A 1 87 ? -7.409 -2.289 13.020 1.00 78.31 87 ASP A N 1
ATOM 658 C CA . ASP A 1 87 ? -8.163 -2.712 14.203 1.00 78.31 87 ASP A CA 1
ATOM 659 C C . ASP A 1 87 ? -8.299 -1.568 15.226 1.00 78.31 87 ASP A C 1
ATOM 661 O O . ASP A 1 87 ? -9.347 -1.400 15.852 1.00 78.31 87 ASP A O 1
ATOM 665 N N . THR A 1 88 ? -7.260 -0.742 15.401 1.00 61.06 88 THR A N 1
ATOM 666 C CA . THR A 1 88 ? -7.269 0.326 16.418 1.00 61.06 88 THR A CA 1
ATOM 667 C C . THR A 1 88 ? -8.173 1.508 16.085 1.00 61.06 88 THR A C 1
ATOM 669 O O . THR A 1 88 ? -8.653 2.169 17.002 1.00 61.06 88 THR A O 1
ATOM 672 N N . THR A 1 89 ? -8.437 1.778 14.810 1.00 56.19 89 THR A N 1
ATOM 673 C CA . THR A 1 89 ? -9.359 2.841 14.377 1.00 56.19 89 THR A CA 1
ATOM 674 C C . THR A 1 89 ? -10.819 2.399 14.466 1.00 56.19 89 THR A C 1
ATOM 676 O O . THR A 1 89 ? -11.682 3.202 14.814 1.00 56.19 89 THR A O 1
ATOM 679 N N . THR A 1 90 ? -11.093 1.106 14.264 1.00 53.53 90 THR A N 1
ATOM 680 C CA . THR A 1 90 ? -12.453 0.542 14.290 1.00 53.53 90 THR A CA 1
ATOM 681 C C . THR A 1 90 ? -13.045 0.443 15.709 1.00 53.53 90 THR A C 1
ATOM 683 O O . THR A 1 90 ? -14.261 0.511 15.869 1.00 53.53 90 THR A O 1
ATOM 686 N N . PHE A 1 91 ? -12.214 0.329 16.755 1.00 47.75 91 PHE A N 1
ATOM 687 C CA . PHE A 1 91 ? -12.662 0.199 18.158 1.00 47.75 91 PHE A CA 1
ATOM 688 C C . PHE A 1 91 ? -12.565 1.486 18.998 1.00 47.75 91 PHE A C 1
ATOM 690 O O . PHE A 1 91 ? -12.810 1.445 20.204 1.00 47.75 91 PHE A O 1
ATOM 697 N N . SER A 1 92 ? -12.222 2.626 18.390 1.00 42.38 92 SER A N 1
ATOM 698 C CA . SER A 1 92 ? -12.091 3.914 19.091 1.00 42.38 92 SER A CA 1
ATOM 699 C C . SER A 1 92 ? -13.301 4.854 18.936 1.00 42.38 92 SER A C 1
ATOM 701 O O . SER A 1 92 ? -13.165 6.045 19.222 1.00 42.38 92 SER A O 1
ATOM 703 N N . ALA A 1 93 ? -14.465 4.337 18.519 1.00 40.44 93 ALA A N 1
ATOM 704 C CA . ALA A 1 93 ? -15.729 5.074 18.378 1.00 40.44 93 ALA A CA 1
ATOM 705 C C . ALA A 1 93 ? -16.775 4.663 19.427 1.00 40.44 93 ALA A C 1
ATOM 707 O O . ALA A 1 93 ? -16.953 3.442 19.641 1.00 40.44 93 ALA A O 1
#

Radius of gyration: 12.81 Å; chains: 1; bounding box: 26×24×46 Å

Secondary structure (DSSP, 8-state):
---HHHHHHHHHHH-HHHHHHHHTTS-HHHHHHHHHTS-HHHHHHHHTTS-HHHHHHHHHHS-HHHHHHHHHHS-HHHHHHHHHHHHHHHT--